Protein AF-A0A822FWZ0-F1 (afdb_monomer_lite)

Radius of gyration: 20.35 Å; chains: 1; bounding box: 64×33×49 Å

Sequence (132 aa):
MENPISHYASMTDKIVHFQICILIQIIEYDNQKEIPIPISHRNITIKELFGMIEINDTDYKYLASYETKFILSNDITLSTINETKFFLAKENQTCVVSIQQADDVLIAVDDESMQNQRYLINATMNDVYKQN

Secondary structure (DSSP, 8-state):
-PPPHHHHTT-TT-PPP----EEEEEEETTT--EEEEEES-S--BHHHHHHT---S-TTEEEEEETTT-BBPPTT-BGGG-S-SEEEEEEGGGEEEEEEE----------S--EEEEEEETT--HHHHHTT-

Structure (mmCIF, N/CA/C/O backbone):
data_AF-A0A822FWZ0-F1
#
_entry.id   AF-A0A822FWZ0-F1
#
loop_
_atom_site.group_PDB
_atom_site.id
_atom_site.type_symbol
_atom_site.label_atom_id
_atom_site.label_alt_id
_atom_site.label_comp_id
_atom_site.label_asym_id
_atom_site.label_entity_id
_atom_site.label_seq_id
_atom_site.pdbx_PDB_ins_code
_atom_site.Cartn_x
_atom_site.Cartn_y
_atom_site.Cartn_z
_atom_site.occupancy
_atom_site.B_iso_or_equiv
_atom_site.auth_seq_id
_atom_site.auth_comp_id
_atom_site.auth_asym_id
_atom_site.auth_atom_id
_atom_site.pdbx_PDB_model_num
ATOM 1 N N . MET A 1 1 ? 24.016 -5.346 -12.903 1.00 43.56 1 MET A N 1
ATOM 2 C CA . MET A 1 1 ? 24.882 -4.200 -13.252 1.00 43.56 1 MET A CA 1
ATOM 3 C C . MET A 1 1 ? 24.062 -3.271 -14.119 1.00 43.56 1 MET A C 1
ATOM 5 O O . MET A 1 1 ? 23.662 -3.679 -15.201 1.00 43.56 1 MET A O 1
ATOM 9 N N . GLU A 1 2 ? 23.752 -2.083 -13.617 1.00 60.72 2 GLU A N 1
ATOM 10 C CA . GLU A 1 2 ? 23.053 -1.042 -14.372 1.00 60.72 2 GLU A CA 1
ATOM 11 C C . GLU A 1 2 ? 24.104 -0.160 -15.052 1.00 60.72 2 GLU A C 1
ATOM 13 O O . GLU A 1 2 ? 25.028 0.317 -14.393 1.00 60.72 2 GLU A O 1
ATOM 18 N N . ASN A 1 3 ? 24.008 0.013 -16.371 1.00 71.00 3 ASN A N 1
ATOM 19 C CA . ASN A 1 3 ? 24.915 0.886 -17.115 1.00 71.00 3 ASN A CA 1
ATOM 20 C C . ASN A 1 3 ? 24.266 2.263 -17.299 1.00 71.00 3 ASN A C 1
ATOM 22 O O . ASN A 1 3 ? 23.075 2.328 -17.616 1.00 7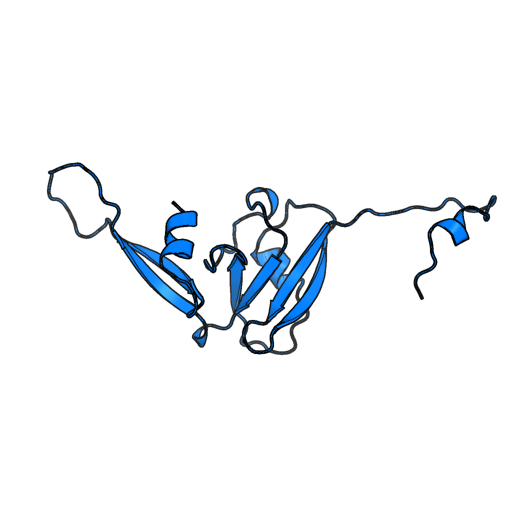1.00 3 ASN A O 1
ATOM 26 N N . PRO A 1 4 ? 25.025 3.362 -17.161 1.00 75.56 4 PRO A N 1
ATOM 27 C CA . PRO A 1 4 ? 24.502 4.702 -17.393 1.00 75.56 4 PRO A CA 1
ATOM 28 C C . PRO A 1 4 ? 24.059 4.873 -18.850 1.00 75.56 4 PRO A C 1
ATOM 30 O O . PRO A 1 4 ? 24.627 4.262 -19.754 1.00 75.56 4 PRO A O 1
ATOM 33 N N . ILE A 1 5 ? 23.083 5.754 -19.098 1.00 71.88 5 ILE A N 1
ATOM 34 C CA . ILE A 1 5 ? 22.521 5.986 -20.444 1.00 71.88 5 ILE A CA 1
ATOM 35 C C . ILE A 1 5 ? 23.604 6.352 -21.478 1.00 71.88 5 ILE A C 1
ATOM 37 O O . ILE A 1 5 ? 23.517 5.974 -22.644 1.00 71.88 5 ILE A O 1
ATOM 41 N N . SER A 1 6 ? 24.672 7.019 -21.027 1.00 78.25 6 SER A N 1
ATOM 42 C CA . SER A 1 6 ? 25.835 7.402 -21.834 1.00 78.25 6 SER A CA 1
ATOM 43 C C . SER A 1 6 ? 26.613 6.210 -22.395 1.00 78.25 6 SER A C 1
ATOM 45 O O . SER A 1 6 ? 27.234 6.340 -23.445 1.00 78.25 6 SER A O 1
ATOM 47 N N . HIS A 1 7 ? 26.548 5.044 -21.746 1.00 78.56 7 HIS A N 1
ATOM 48 C CA . HIS A 1 7 ? 27.165 3.811 -22.234 1.00 78.56 7 HIS A CA 1
ATOM 49 C C . HIS A 1 7 ? 26.550 3.346 -23.559 1.00 78.56 7 HIS A C 1
ATOM 51 O O . HIS A 1 7 ? 27.233 2.762 -24.395 1.00 78.56 7 HIS A O 1
ATOM 57 N N . TYR A 1 8 ? 25.262 3.618 -23.758 1.00 72.56 8 TYR A N 1
ATOM 58 C CA . TYR A 1 8 ? 24.529 3.193 -24.945 1.00 72.56 8 TYR A CA 1
ATOM 59 C C . TYR A 1 8 ? 24.585 4.221 -26.080 1.00 72.56 8 TYR A C 1
ATOM 61 O O . TYR A 1 8 ? 24.340 3.869 -27.229 1.00 72.56 8 TYR A O 1
ATOM 69 N N . ALA A 1 9 ? 24.965 5.468 -25.786 1.00 73.56 9 ALA A N 1
ATOM 70 C CA . ALA A 1 9 ? 25.091 6.533 -26.781 1.00 73.56 9 ALA A CA 1
ATOM 71 C C . ALA A 1 9 ? 26.221 6.288 -27.802 1.00 73.56 9 ALA A C 1
ATOM 73 O O . ALA A 1 9 ? 26.203 6.861 -28.887 1.00 73.56 9 ALA A O 1
ATOM 74 N N . SER A 1 10 ? 27.199 5.438 -27.470 1.00 73.56 10 SER A N 1
ATOM 75 C CA . SER A 1 10 ? 28.327 5.081 -28.339 1.00 73.56 10 SER A CA 1
ATOM 76 C C . SER A 1 10 ? 28.109 3.802 -29.157 1.00 73.56 10 SER A C 1
ATOM 78 O O . SER A 1 10 ? 28.967 3.449 -29.965 1.00 73.56 10 SER A O 1
ATOM 80 N N . MET A 1 11 ? 26.985 3.097 -28.975 1.00 78.88 11 MET A N 1
ATOM 81 C CA . MET A 1 11 ? 26.675 1.864 -29.705 1.00 78.88 11 MET A CA 1
ATOM 82 C C . MET A 1 11 ? 25.825 2.172 -30.943 1.00 78.88 11 MET A C 1
ATOM 84 O O . MET A 1 11 ? 24.601 2.135 -30.887 1.00 78.88 11 MET A O 1
ATOM 88 N N . THR A 1 12 ? 26.472 2.456 -32.076 1.00 71.56 12 THR A N 1
ATOM 89 C CA . THR A 1 12 ? 25.800 2.794 -33.349 1.00 71.56 12 THR A CA 1
ATOM 90 C C . THR A 1 12 ? 25.042 1.628 -33.987 1.00 71.56 12 THR A C 1
ATOM 92 O O . THR A 1 12 ? 24.149 1.854 -34.798 1.00 71.56 12 THR A O 1
ATOM 95 N N . ASP A 1 13 ? 25.357 0.392 -33.593 1.00 78.50 13 ASP A N 1
ATOM 96 C CA . ASP A 1 13 ? 24.854 -0.824 -34.248 1.00 78.50 13 ASP A CA 1
ATOM 97 C C . ASP A 1 13 ? 23.702 -1.489 -33.472 1.00 78.50 13 ASP A C 1
ATOM 99 O O . ASP A 1 13 ? 23.284 -2.604 -33.790 1.00 78.50 13 ASP A O 1
ATOM 103 N N . LYS A 1 14 ? 23.197 -0.839 -32.415 1.00 72.00 14 LYS A N 1
ATOM 104 C CA . LYS A 1 14 ? 22.134 -1.378 -31.557 1.00 72.00 14 LYS A CA 1
ATOM 105 C C . LYS A 1 14 ? 20.999 -0.379 -31.391 1.00 72.00 14 LYS A C 1
ATOM 107 O O . LYS A 1 14 ? 21.218 0.782 -31.068 1.00 72.00 14 LYS A O 1
ATOM 112 N N . ILE A 1 15 ? 19.768 -0.866 -31.535 1.00 75.06 15 ILE A N 1
ATOM 113 C CA . ILE A 1 15 ? 18.571 -0.108 -31.165 1.00 75.06 15 ILE A CA 1
ATOM 114 C C . ILE A 1 15 ? 18.334 -0.307 -29.671 1.00 75.06 15 ILE A C 1
ATOM 116 O O . ILE A 1 15 ? 18.090 -1.424 -29.207 1.00 75.06 15 ILE A O 1
ATOM 120 N N . VAL A 1 16 ? 18.417 0.784 -28.918 1.00 71.00 16 VAL A N 1
ATOM 121 C CA . VAL A 1 16 ? 18.237 0.786 -27.467 1.00 71.00 16 VAL A CA 1
ATOM 122 C C . VAL A 1 16 ? 16.785 1.131 -27.163 1.00 71.00 16 VAL A C 1
ATOM 124 O O . VAL A 1 16 ? 16.299 2.186 -27.562 1.00 71.00 16 VAL A O 1
ATOM 127 N N . HIS A 1 17 ? 16.093 0.238 -26.460 1.00 70.56 17 HIS A N 1
ATOM 128 C CA . HIS A 1 17 ? 14.728 0.467 -25.995 1.00 70.56 17 HIS A CA 1
ATOM 129 C C . HIS A 1 17 ? 14.770 0.784 -24.502 1.00 70.56 17 HIS A C 1
ATOM 131 O O . HIS A 1 17 ? 15.363 0.034 -23.727 1.00 70.56 17 HIS A O 1
ATOM 137 N N . PHE A 1 18 ? 14.144 1.889 -24.105 1.00 71.00 18 PHE A N 1
ATOM 138 C CA . PHE A 1 18 ? 13.987 2.265 -22.704 1.00 71.00 18 PHE A CA 1
ATOM 139 C C . PHE A 1 18 ? 12.517 2.165 -22.323 1.00 71.00 18 PHE A C 1
ATOM 141 O O . PHE A 1 18 ? 11.647 2.613 -23.070 1.00 71.00 18 PHE A O 1
ATOM 148 N N . GLN A 1 19 ? 12.252 1.611 -21.145 1.00 72.56 19 GLN A N 1
ATOM 149 C CA . GLN A 1 19 ? 10.932 1.632 -20.535 1.00 72.56 19 GLN A CA 1
ATOM 150 C C . GLN A 1 19 ? 10.972 2.589 -19.348 1.00 72.56 19 GLN A C 1
ATOM 152 O O . GLN A 1 19 ? 11.795 2.438 -18.447 1.00 72.56 19 GLN A O 1
ATOM 157 N N . ILE A 1 20 ? 10.100 3.594 -19.369 1.00 79.81 20 ILE A N 1
ATOM 158 C CA . ILE A 1 20 ? 9.905 4.489 -18.231 1.00 79.81 20 ILE A CA 1
ATOM 159 C C . ILE A 1 20 ? 8.913 3.804 -17.295 1.00 79.81 20 ILE A C 1
ATOM 161 O O . ILE A 1 20 ? 7.795 3.492 -17.701 1.00 79.81 20 ILE A O 1
ATOM 165 N N . CYS A 1 21 ? 9.328 3.581 -16.052 1.00 87.62 21 CYS A N 1
ATOM 166 C CA . CYS A 1 21 ? 8.483 3.010 -15.011 1.00 87.62 21 CYS A CA 1
ATOM 167 C C . CYS A 1 21 ? 8.135 4.076 -13.970 1.00 87.62 21 CYS A C 1
ATOM 169 O O . CYS A 1 21 ? 8.919 4.985 -13.693 1.00 87.62 21 CYS A O 1
ATOM 171 N N . ILE A 1 22 ? 6.963 3.931 -13.363 1.00 91.06 22 ILE A N 1
ATOM 172 C CA . ILE A 1 22 ? 6.568 4.656 -12.160 1.00 91.06 22 ILE A CA 1
ATOM 173 C C . ILE A 1 22 ? 7.064 3.834 -10.976 1.00 91.06 22 ILE A C 1
ATOM 175 O O . ILE A 1 22 ? 6.775 2.643 -10.886 1.00 91.06 22 ILE A O 1
ATOM 179 N N . LEU A 1 23 ? 7.815 4.455 -10.072 1.00 94.50 23 LEU A N 1
ATOM 180 C CA . LEU A 1 23 ? 8.295 3.782 -8.873 1.00 94.50 23 LEU A CA 1
ATOM 181 C C . LEU A 1 23 ? 7.294 3.976 -7.733 1.00 94.50 23 LEU A C 1
ATOM 183 O O . LEU A 1 23 ? 7.088 5.102 -7.278 1.00 94.50 23 LEU A O 1
ATOM 187 N N . ILE A 1 24 ? 6.688 2.881 -7.279 1.00 97.06 24 ILE A N 1
ATOM 188 C CA . ILE A 1 24 ? 5.900 2.839 -6.047 1.00 97.06 24 ILE A CA 1
ATOM 189 C C . ILE A 1 24 ? 6.805 2.390 -4.903 1.00 97.06 24 ILE A C 1
ATOM 191 O O . ILE A 1 24 ? 7.622 1.491 -5.070 1.00 97.06 24 ILE A O 1
ATOM 195 N N . GLN A 1 25 ? 6.668 3.012 -3.739 1.00 97.62 25 GLN A N 1
ATOM 196 C CA . GLN A 1 25 ? 7.416 2.669 -2.537 1.00 97.62 25 GLN A CA 1
ATOM 197 C C . GLN A 1 25 ? 6.459 2.093 -1.494 1.00 97.62 25 GLN A C 1
ATOM 199 O O . GLN A 1 25 ? 5.584 2.796 -0.990 1.00 97.62 25 GLN A O 1
ATOM 204 N N . ILE A 1 26 ? 6.628 0.816 -1.166 1.00 97.19 26 ILE A N 1
ATOM 205 C CA . ILE A 1 26 ? 5.901 0.160 -0.079 1.00 97.19 26 ILE A CA 1
ATOM 206 C C . ILE A 1 26 ? 6.776 0.181 1.172 1.00 97.19 26 ILE A C 1
ATOM 208 O O . ILE A 1 26 ? 7.951 -0.159 1.094 1.00 97.19 26 ILE A O 1
ATOM 212 N N . ILE A 1 27 ? 6.230 0.585 2.313 1.00 96.81 27 ILE A N 1
ATOM 213 C CA . ILE A 1 27 ? 6.966 0.719 3.574 1.00 96.81 27 ILE A CA 1
ATOM 214 C C . ILE A 1 27 ? 6.348 -0.228 4.601 1.00 96.81 27 ILE A C 1
ATOM 216 O O . ILE A 1 27 ? 5.198 -0.049 4.999 1.00 96.81 27 ILE A O 1
ATOM 220 N N . GLU A 1 28 ? 7.100 -1.235 5.034 1.00 95.50 28 GLU A N 1
ATOM 221 C CA . GLU A 1 28 ? 6.696 -2.140 6.115 1.00 95.50 28 GLU A CA 1
ATOM 222 C C . GLU A 1 28 ? 6.504 -1.349 7.418 1.00 95.50 28 GLU A C 1
ATOM 224 O O . GLU A 1 28 ? 7.389 -0.613 7.858 1.00 95.50 28 GLU A O 1
ATOM 229 N N . TYR A 1 29 ? 5.330 -1.457 8.042 1.00 95.31 29 TYR A N 1
ATOM 230 C CA . TYR A 1 29 ? 4.987 -0.600 9.179 1.00 95.31 29 TYR A CA 1
ATOM 231 C C . TYR A 1 29 ? 5.813 -0.888 10.447 1.00 95.31 29 TYR A C 1
ATOM 233 O O . TYR A 1 29 ? 6.115 0.032 11.208 1.00 95.31 29 TYR A O 1
ATOM 241 N N . ASP A 1 30 ? 6.196 -2.141 10.696 1.00 92.31 30 ASP A N 1
ATOM 242 C CA . ASP A 1 30 ? 6.932 -2.549 11.902 1.00 92.31 30 ASP A CA 1
ATOM 243 C C . ASP A 1 30 ? 8.420 -2.188 11.864 1.00 92.31 30 ASP A C 1
ATOM 245 O O . ASP A 1 30 ? 8.961 -1.687 12.849 1.00 92.31 30 ASP A O 1
ATOM 249 N N . ASN A 1 31 ? 9.083 -2.448 10.742 1.00 92.00 31 ASN A N 1
ATOM 250 C CA . ASN A 1 31 ? 10.534 -2.351 10.611 1.00 92.00 31 ASN A CA 1
ATOM 251 C C . ASN A 1 31 ? 10.983 -1.237 9.652 1.00 92.00 31 ASN A C 1
ATOM 253 O O . ASN A 1 31 ? 12.185 -1.016 9.507 1.00 92.00 31 ASN A O 1
ATOM 257 N N . GLN A 1 32 ? 10.035 -0.521 9.035 1.00 94.00 32 GLN A N 1
ATOM 258 C CA . GLN A 1 32 ? 10.279 0.588 8.106 1.00 94.00 32 GLN A CA 1
ATOM 259 C C . GLN A 1 32 ? 11.100 0.189 6.872 1.00 94.00 32 GLN A C 1
ATOM 261 O O . GLN A 1 32 ? 11.700 1.039 6.214 1.00 94.00 32 GLN A O 1
ATOM 266 N N . LYS A 1 33 ? 11.136 -1.104 6.536 1.00 94.31 33 LYS A N 1
ATOM 267 C CA . LYS A 1 33 ? 11.778 -1.590 5.320 1.00 94.31 33 LYS A CA 1
ATOM 268 C C . LYS A 1 33 ? 11.006 -1.098 4.107 1.00 94.31 33 LYS A C 1
ATOM 270 O O . LYS A 1 33 ? 9.793 -1.263 4.004 1.00 94.31 33 LYS A O 1
ATOM 275 N N . GLU A 1 34 ? 11.744 -0.524 3.170 1.00 95.12 34 GLU A N 1
ATOM 276 C CA . GLU A 1 34 ? 11.198 -0.007 1.926 1.00 95.12 34 GLU A CA 1
ATOM 277 C C . GLU A 1 34 ? 11.342 -1.047 0.810 1.00 95.12 34 GLU A C 1
ATOM 279 O O . GLU A 1 34 ? 12.419 -1.603 0.584 1.00 95.12 34 GLU A O 1
ATOM 284 N N . ILE A 1 35 ? 10.249 -1.298 0.099 1.00 94.62 35 ILE A N 1
ATOM 285 C CA . ILE A 1 35 ? 10.168 -2.212 -1.033 1.00 94.62 35 ILE A CA 1
ATOM 286 C C . ILE A 1 35 ? 9.785 -1.382 -2.267 1.00 94.62 35 ILE A C 1
ATOM 288 O O . ILE A 1 35 ? 8.643 -0.919 -2.371 1.00 94.62 35 ILE A O 1
ATOM 292 N N . PRO A 1 36 ? 10.727 -1.142 -3.195 1.00 95.00 36 PRO A N 1
ATOM 293 C CA . PRO A 1 36 ? 10.435 -0.457 -4.446 1.00 95.00 36 PRO A CA 1
ATOM 294 C C . PRO A 1 36 ? 9.720 -1.396 -5.423 1.00 95.00 36 PRO A C 1
ATOM 296 O O . PRO A 1 36 ? 10.218 -2.477 -5.729 1.00 95.00 36 PRO A O 1
ATOM 299 N N . ILE A 1 37 ? 8.585 -0.959 -5.965 1.00 94.62 37 ILE A N 1
ATOM 300 C CA . ILE A 1 37 ? 7.805 -1.690 -6.968 1.00 94.62 37 ILE A CA 1
ATOM 301 C C . ILE A 1 37 ? 7.716 -0.840 -8.238 1.00 94.62 37 ILE A C 1
ATOM 303 O O . ILE A 1 37 ? 6.993 0.163 -8.263 1.00 94.62 37 ILE A O 1
ATOM 307 N N . PRO A 1 38 ? 8.454 -1.196 -9.304 1.00 93.44 38 PRO A N 1
ATOM 308 C CA . PRO A 1 38 ? 8.317 -0.531 -10.589 1.00 93.44 38 PRO A CA 1
ATOM 309 C C . PRO A 1 38 ? 7.025 -0.983 -11.279 1.00 93.44 38 PRO A C 1
ATOM 311 O O . PRO A 1 38 ? 6.819 -2.170 -11.522 1.00 93.44 38 PRO A O 1
ATOM 314 N N . ILE A 1 39 ? 6.172 -0.030 -11.650 1.00 93.75 39 ILE A N 1
ATOM 315 C CA . ILE A 1 39 ? 4.944 -0.279 -12.414 1.00 93.75 39 ILE A CA 1
ATOM 316 C C . ILE A 1 39 ? 4.983 0.475 -13.743 1.00 93.75 39 ILE A C 1
ATOM 318 O O . ILE A 1 39 ? 5.589 1.538 -13.862 1.00 93.75 39 ILE A O 1
ATOM 322 N N . SER A 1 40 ? 4.312 -0.059 -14.760 1.00 90.25 40 SER A N 1
ATOM 323 C CA . SER A 1 40 ? 4.297 0.557 -16.098 1.00 90.25 40 SER A CA 1
ATOM 324 C C . SER A 1 40 ? 3.204 1.619 -16.269 1.00 90.25 40 SER A C 1
ATOM 326 O O . SER A 1 40 ? 3.294 2.458 -17.159 1.00 90.25 40 SER A O 1
ATOM 328 N N . HIS A 1 41 ? 2.159 1.590 -15.437 1.00 91.25 41 HIS A N 1
ATOM 329 C CA . HIS A 1 41 ? 1.023 2.514 -15.495 1.00 91.25 41 HIS A CA 1
ATOM 330 C C . HIS A 1 41 ? 0.260 2.546 -14.165 1.00 91.25 41 HIS A C 1
ATOM 332 O O . HIS A 1 41 ? 0.342 1.608 -13.379 1.00 91.25 41 HIS A O 1
ATOM 338 N N . ARG A 1 42 ? -0.552 3.589 -13.936 1.00 92.50 42 ARG A N 1
ATOM 339 C CA . ARG A 1 42 ? -1.370 3.734 -12.712 1.00 92.50 42 ARG A CA 1
ATOM 340 C C . ARG A 1 42 ? -2.733 3.036 -12.775 1.00 92.50 42 ARG A C 1
ATOM 342 O O . ARG A 1 42 ? -3.453 3.048 -11.789 1.00 92.50 42 ARG A O 1
ATOM 349 N N . ASN A 1 43 ? -3.099 2.425 -13.903 1.00 95.19 43 ASN A N 1
ATOM 350 C CA . ASN A 1 43 ? -4.330 1.632 -14.019 1.00 95.19 43 ASN A CA 1
ATOM 351 C C . ASN A 1 43 ? -4.152 0.221 -13.425 1.00 95.19 43 ASN A C 1
ATOM 353 O O . ASN A 1 43 ? -4.244 -0.768 -14.143 1.00 95.19 43 ASN A O 1
ATOM 357 N N . ILE A 1 44 ? -3.778 0.159 -12.149 1.00 95.38 44 ILE A N 1
ATOM 358 C CA . ILE A 1 44 ? -3.709 -1.067 -11.350 1.00 95.38 44 ILE A CA 1
ATOM 359 C C . ILE A 1 44 ? -4.432 -0.818 -10.032 1.00 95.38 44 ILE A C 1
ATOM 361 O O . ILE A 1 44 ? -4.391 0.292 -9.492 1.00 95.38 44 ILE A O 1
ATOM 365 N N . THR A 1 45 ? -5.097 -1.84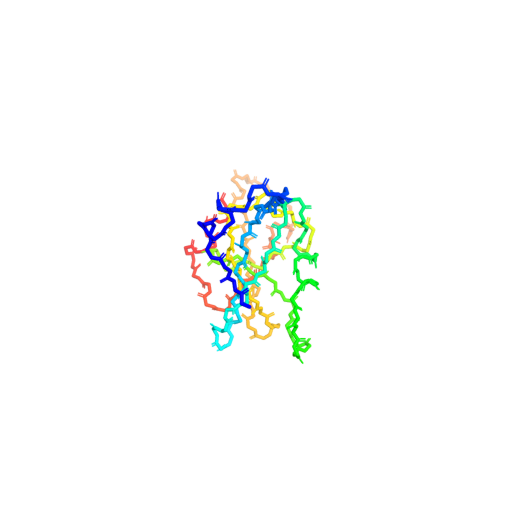2 -9.529 1.00 97.31 45 THR A N 1
ATOM 366 C CA . THR A 1 45 ? -5.806 -1.810 -8.252 1.00 97.31 45 THR A CA 1
ATOM 367 C C . THR A 1 45 ? -4.850 -1.967 -7.072 1.00 97.31 45 THR A C 1
ATOM 369 O O . THR A 1 45 ? -3.736 -2.480 -7.211 1.00 97.31 45 THR A O 1
ATOM 372 N N . ILE A 1 46 ? -5.290 -1.569 -5.877 1.00 97.06 46 ILE A N 1
ATOM 373 C CA . ILE A 1 46 ? -4.552 -1.820 -4.631 1.00 97.06 46 ILE A CA 1
ATOM 374 C C . ILE A 1 46 ? -4.349 -3.317 -4.399 1.00 97.06 46 ILE A C 1
ATOM 376 O O . ILE A 1 46 ? -3.270 -3.721 -3.974 1.00 97.06 46 ILE A O 1
ATOM 380 N N . LYS A 1 47 ? -5.332 -4.155 -4.748 1.00 95.88 47 LYS A N 1
ATOM 381 C CA . LYS A 1 47 ? -5.199 -5.615 -4.675 1.00 95.88 47 LYS A CA 1
ATOM 382 C C . LYS A 1 47 ? -4.084 -6.150 -5.574 1.00 95.88 47 LYS A C 1
ATOM 384 O O . LYS A 1 47 ? -3.314 -7.008 -5.151 1.00 95.88 47 LYS A O 1
ATOM 389 N N . GLU A 1 48 ? -4.001 -5.661 -6.808 1.00 96.06 48 GLU A N 1
ATOM 390 C CA . GLU A 1 48 ? -2.942 -6.053 -7.743 1.00 96.06 48 GLU A CA 1
ATOM 391 C C . GLU A 1 48 ? -1.577 -5.564 -7.267 1.00 96.06 48 GLU A C 1
ATOM 393 O O . GLU A 1 48 ? -0.630 -6.345 -7.266 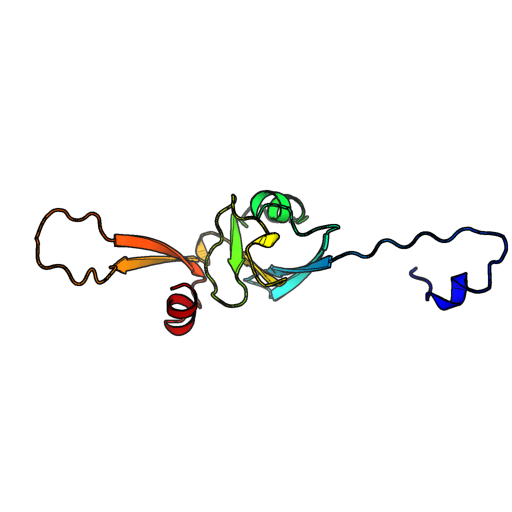1.00 96.06 48 GLU A O 1
ATOM 398 N N . LEU A 1 49 ? -1.486 -4.315 -6.794 1.00 95.62 49 LEU A N 1
ATOM 399 C CA . LEU A 1 49 ? -0.260 -3.781 -6.202 1.00 95.62 49 LEU A CA 1
ATOM 400 C C . LEU A 1 49 ? 0.189 -4.622 -4.999 1.00 95.62 49 LEU A C 1
ATOM 402 O O . LEU A 1 49 ? 1.369 -4.944 -4.898 1.00 95.62 49 LEU A O 1
ATOM 406 N N . PHE A 1 50 ? -0.741 -5.020 -4.126 1.00 94.56 50 PHE A N 1
ATOM 407 C CA . PHE A 1 50 ? -0.461 -5.904 -2.994 1.00 94.56 50 PHE A CA 1
ATOM 408 C C . PHE A 1 50 ? 0.117 -7.247 -3.458 1.00 94.56 50 PHE A C 1
ATOM 410 O O . PHE A 1 50 ? 1.092 -7.735 -2.896 1.00 94.56 50 PHE A O 1
ATOM 417 N N . GLY A 1 51 ? -0.450 -7.826 -4.519 1.00 93.25 51 GLY A N 1
ATOM 418 C CA . GLY A 1 51 ? 0.022 -9.083 -5.101 1.00 93.25 51 GLY A CA 1
ATOM 419 C C . GLY A 1 51 ? 1.414 -9.013 -5.741 1.00 93.25 51 GLY A C 1
ATOM 420 O O . GLY A 1 51 ? 2.031 -10.055 -5.934 1.00 93.25 51 GLY A O 1
ATOM 421 N N . MET A 1 52 ? 1.920 -7.815 -6.058 1.00 93.12 52 MET A N 1
ATOM 422 C CA . MET A 1 52 ? 3.284 -7.614 -6.570 1.00 93.12 52 MET A CA 1
ATOM 423 C C . MET A 1 52 ? 4.345 -7.588 -5.462 1.00 93.12 52 MET A C 1
ATOM 425 O O . MET A 1 52 ? 5.538 -7.597 -5.762 1.00 93.12 52 MET A O 1
ATOM 429 N N . ILE A 1 53 ? 3.940 -7.518 -4.192 1.00 91.44 53 ILE A N 1
ATOM 430 C CA . ILE A 1 53 ? 4.872 -7.477 -3.070 1.00 91.44 53 ILE A CA 1
ATOM 431 C C . ILE A 1 53 ? 5.343 -8.907 -2.784 1.00 91.44 53 ILE A C 1
ATOM 433 O O . ILE A 1 53 ? 4.569 -9.752 -2.337 1.00 91.44 53 ILE A O 1
ATOM 437 N N . GLU A 1 54 ? 6.626 -9.187 -3.001 1.00 80.94 54 GLU A N 1
ATOM 438 C CA . GLU A 1 54 ? 7.241 -10.445 -2.566 1.00 80.94 54 GLU A CA 1
ATOM 439 C C . GLU A 1 54 ? 7.480 -10.403 -1.049 1.00 80.94 54 GLU A C 1
ATOM 441 O O . GLU A 1 54 ? 8.530 -9.969 -0.567 1.00 80.94 54 GLU A O 1
ATOM 446 N N . ILE A 1 55 ? 6.468 -10.809 -0.280 1.00 75.00 55 ILE A N 1
ATOM 447 C CA . ILE A 1 55 ? 6.520 -10.846 1.185 1.00 75.00 55 ILE A CA 1
ATOM 448 C C . ILE A 1 55 ? 6.770 -12.272 1.669 1.00 75.00 55 ILE A C 1
ATOM 450 O O . ILE A 1 55 ? 6.037 -13.198 1.336 1.00 75.00 55 ILE A O 1
ATOM 454 N N . ASN A 1 56 ? 7.791 -12.432 2.512 1.00 68.69 56 ASN A N 1
ATOM 455 C CA . ASN A 1 56 ? 8.080 -13.700 3.191 1.00 68.69 56 ASN A CA 1
ATOM 456 C C . ASN A 1 56 ? 7.142 -13.959 4.385 1.00 68.69 56 ASN A C 1
ATOM 458 O O . ASN A 1 56 ? 7.109 -15.071 4.906 1.00 68.69 56 ASN A O 1
ATOM 462 N N . ASP A 1 57 ? 6.421 -12.930 4.837 1.00 72.31 57 ASP A N 1
ATOM 463 C CA . ASP A 1 57 ? 5.539 -12.958 6.002 1.00 72.31 57 ASP A CA 1
ATOM 464 C C . ASP A 1 57 ? 4.077 -12.820 5.548 1.00 72.31 57 ASP A C 1
ATOM 466 O O . ASP A 1 57 ? 3.695 -11.820 4.936 1.00 72.31 57 ASP A O 1
ATOM 470 N N . THR A 1 58 ? 3.263 -13.837 5.838 1.00 73.88 58 THR A N 1
ATOM 471 C CA . THR A 1 58 ? 1.846 -13.911 5.451 1.00 73.88 58 THR A CA 1
ATOM 472 C C . THR A 1 58 ? 0.923 -13.047 6.313 1.00 73.88 58 THR A C 1
ATOM 474 O O . THR A 1 58 ? -0.275 -12.989 6.042 1.00 73.88 58 THR A O 1
ATOM 477 N N . ASP A 1 59 ? 1.440 -12.388 7.352 1.00 89.50 59 ASP A N 1
ATOM 478 C CA . ASP A 1 59 ? 0.614 -11.635 8.301 1.00 89.50 59 ASP A CA 1
ATOM 479 C C . ASP A 1 59 ? 0.206 -10.245 7.796 1.00 89.50 59 ASP A C 1
ATOM 481 O O . ASP A 1 59 ? -0.695 -9.611 8.360 1.00 89.50 59 ASP A O 1
ATOM 485 N N . TYR A 1 60 ? 0.860 -9.745 6.747 1.00 93.75 60 TYR A N 1
ATOM 486 C CA . TYR A 1 60 ? 0.484 -8.488 6.114 1.00 93.75 60 TYR A CA 1
ATOM 487 C C . TYR A 1 60 ? -0.840 -8.636 5.367 1.00 93.75 60 TYR A C 1
ATOM 489 O O . TYR A 1 60 ? -1.040 -9.578 4.602 1.00 93.75 60 TYR A O 1
ATOM 497 N N . LYS A 1 61 ? -1.752 -7.683 5.576 1.00 94.12 61 LYS A N 1
ATOM 498 C CA . LYS A 1 61 ? -3.117 -7.741 5.028 1.00 94.12 61 LYS A CA 1
ATOM 499 C C . LYS A 1 61 ? -3.553 -6.485 4.294 1.00 94.12 61 LYS A C 1
ATOM 501 O O . LYS A 1 61 ? -4.496 -6.544 3.510 1.00 94.12 61 LYS A O 1
ATOM 506 N N . TYR A 1 62 ? -2.922 -5.352 4.588 1.00 96.38 62 TYR A N 1
ATOM 507 C CA . TYR A 1 62 ? -3.435 -4.046 4.202 1.00 96.38 62 TYR A CA 1
ATOM 508 C C . TYR A 1 62 ? -2.354 -3.175 3.583 1.00 96.38 62 TYR A C 1
ATOM 510 O O . TYR A 1 62 ? -1.221 -3.151 4.066 1.00 96.38 62 TYR A O 1
ATOM 518 N N . LEU A 1 63 ? -2.749 -2.404 2.570 1.00 97.19 63 LEU A N 1
ATOM 519 C CA . LEU A 1 63 ? -2.028 -1.211 2.150 1.00 97.19 63 LEU A CA 1
ATOM 520 C C . LEU A 1 63 ? -2.747 0.024 2.683 1.00 97.19 63 LEU A C 1
ATOM 522 O O . LEU A 1 63 ? -3.967 0.146 2.563 1.00 97.19 63 LEU A O 1
ATOM 526 N N . ALA A 1 64 ? -1.983 0.938 3.266 1.00 97.50 64 ALA A N 1
ATOM 527 C CA . ALA A 1 64 ? -2.477 2.214 3.751 1.00 97.50 64 ALA A CA 1
ATOM 528 C C . ALA A 1 64 ? -1.855 3.368 2.969 1.00 97.50 64 ALA A C 1
ATOM 530 O O . ALA A 1 64 ? -0.686 3.296 2.580 1.00 97.50 64 ALA A O 1
ATOM 531 N N . SER A 1 65 ? -2.610 4.453 2.808 1.00 96.94 65 SER A N 1
ATOM 532 C CA . SER A 1 65 ? -2.072 5.722 2.319 1.00 96.94 65 SER A CA 1
ATOM 533 C C . SER A 1 65 ? -0.906 6.178 3.194 1.00 96.94 65 SER A C 1
ATOM 535 O O . SER A 1 65 ? -0.968 6.103 4.429 1.00 96.94 65 SER A O 1
ATOM 537 N N . TYR A 1 66 ? 0.163 6.671 2.573 1.00 95.81 66 TYR A N 1
ATOM 538 C CA . TYR A 1 66 ? 1.271 7.234 3.328 1.00 95.81 66 TYR A CA 1
ATOM 539 C C . TYR A 1 66 ? 0.880 8.561 3.979 1.00 95.81 66 TYR A C 1
ATOM 541 O O . TYR A 1 66 ? 1.281 8.831 5.117 1.00 95.81 66 TYR A O 1
ATOM 549 N N . GLU A 1 67 ? 0.087 9.374 3.281 1.00 93.12 67 GLU A N 1
ATOM 550 C CA . GLU A 1 67 ? -0.306 10.705 3.741 1.00 93.12 67 GLU A CA 1
ATOM 551 C C . GLU A 1 67 ? -1.411 10.685 4.794 1.00 93.12 67 GLU A C 1
ATOM 553 O O . GLU A 1 67 ? -1.305 11.415 5.777 1.00 93.12 67 GLU A O 1
ATOM 558 N N . THR A 1 68 ? -2.451 9.867 4.605 1.00 94.62 68 THR A N 1
ATOM 559 C CA . THR A 1 68 ? -3.638 9.871 5.484 1.00 94.62 68 THR A CA 1
ATOM 560 C C . THR A 1 68 ? -3.711 8.675 6.420 1.00 94.62 68 THR A C 1
ATOM 562 O O . THR A 1 68 ? -4.61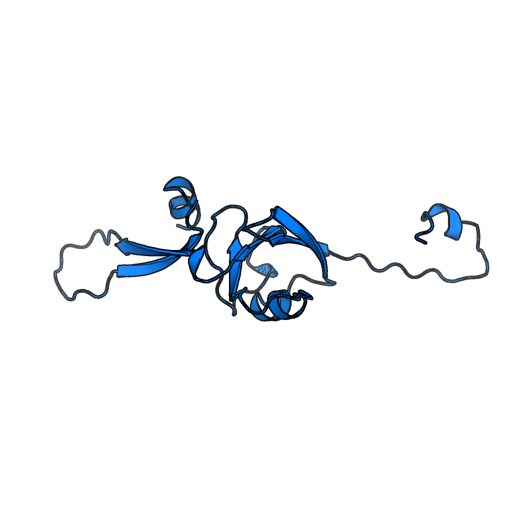8 8.589 7.244 1.00 94.62 68 THR A O 1
ATOM 565 N N . LYS A 1 69 ? -2.784 7.716 6.298 1.00 95.94 69 LYS A N 1
ATOM 566 C CA . LYS A 1 69 ? -2.757 6.476 7.097 1.00 95.94 69 LYS A CA 1
ATOM 567 C C . LYS A 1 69 ? -4.029 5.625 6.979 1.00 95.94 69 LYS A C 1
ATOM 569 O O . LYS A 1 69 ? -4.188 4.657 7.723 1.00 95.94 69 LYS A O 1
ATOM 574 N N . PHE A 1 70 ? -4.925 5.975 6.061 1.00 95.50 70 PHE A N 1
ATOM 575 C CA . PHE A 1 70 ? -6.174 5.283 5.801 1.00 95.50 70 PHE A CA 1
ATOM 576 C C . PHE A 1 70 ? -5.898 3.968 5.076 1.00 95.50 70 PHE A C 1
ATOM 578 O O . PHE A 1 70 ? -5.109 3.940 4.128 1.00 95.50 70 PHE A O 1
ATOM 585 N N . ILE A 1 71 ? -6.541 2.885 5.511 1.00 97.31 71 ILE A N 1
ATOM 586 C CA . ILE A 1 71 ? -6.462 1.590 4.838 1.00 97.31 71 ILE A CA 1
ATOM 587 C C . ILE A 1 71 ? -7.259 1.658 3.541 1.00 97.31 71 ILE A C 1
ATOM 589 O O . ILE A 1 71 ? -8.472 1.855 3.545 1.00 97.31 71 ILE A O 1
ATOM 593 N N . LEU A 1 72 ? -6.563 1.468 2.427 1.00 96.62 72 LEU A N 1
ATOM 594 C CA . LEU A 1 72 ? -7.137 1.593 1.100 1.00 96.62 72 LEU A CA 1
ATOM 595 C C . LEU A 1 72 ? -7.982 0.364 0.761 1.00 96.62 72 LEU A C 1
ATOM 597 O O . LEU A 1 72 ? -7.606 -0.773 1.053 1.00 96.62 72 LEU A O 1
ATOM 601 N N . SER A 1 73 ? -9.118 0.591 0.100 1.00 95.56 73 SER A N 1
ATOM 602 C CA . SER A 1 73 ? -9.915 -0.503 -0.451 1.00 95.56 73 SER A CA 1
ATOM 603 C C . SER A 1 73 ? -9.168 -1.189 -1.594 1.00 95.56 73 SER A C 1
ATOM 605 O O . SER A 1 73 ? -8.543 -0.537 -2.433 1.00 95.56 73 SER A O 1
ATOM 607 N N . ASN A 1 74 ? -9.295 -2.512 -1.651 1.00 95.75 74 ASN A N 1
ATOM 608 C CA . ASN A 1 74 ? -8.689 -3.370 -2.664 1.00 95.75 74 ASN A CA 1
ATOM 609 C C . ASN A 1 74 ? -9.061 -2.983 -4.101 1.00 95.75 74 ASN A C 1
ATOM 611 O O . ASN A 1 74 ? -8.251 -3.195 -5.002 1.00 95.75 74 ASN A O 1
ATOM 615 N N . ASP A 1 75 ? -10.249 -2.410 -4.297 1.00 96.75 75 ASP A N 1
ATOM 616 C CA . ASP A 1 75 ? -10.795 -2.081 -5.618 1.00 96.75 75 ASP A CA 1
ATOM 617 C C . ASP A 1 75 ? -10.407 -0.670 -6.097 1.00 96.75 75 ASP A C 1
ATOM 619 O O . ASP A 1 75 ? -10.646 -0.311 -7.251 1.00 96.75 75 ASP A O 1
ATOM 623 N N . ILE A 1 76 ? -9.785 0.147 -5.235 1.00 95.44 76 ILE A N 1
ATOM 624 C CA . ILE A 1 76 ? -9.285 1.468 -5.630 1.00 95.44 76 ILE A CA 1
ATOM 625 C C . ILE A 1 76 ? -8.143 1.292 -6.631 1.00 95.44 76 ILE A C 1
ATOM 627 O O . ILE A 1 76 ? -7.281 0.430 -6.472 1.00 95.44 76 ILE A O 1
ATOM 631 N N . THR A 1 77 ? -8.125 2.135 -7.661 1.00 96.44 77 THR A N 1
ATOM 632 C CA . THR A 1 77 ? -7.073 2.149 -8.683 1.00 96.44 77 THR A CA 1
ATOM 633 C C . THR A 1 77 ? -6.040 3.228 -8.362 1.00 96.44 77 THR A C 1
ATOM 635 O O . THR A 1 77 ? -6.401 4.332 -7.964 1.00 96.44 77 THR A O 1
ATOM 638 N N . LEU A 1 78 ? -4.747 2.976 -8.589 1.00 95.19 78 LEU A N 1
ATOM 639 C CA . LEU A 1 78 ? -3.695 3.976 -8.339 1.00 95.19 78 LEU A CA 1
ATOM 640 C C . LEU A 1 78 ? -3.875 5.273 -9.141 1.00 95.19 78 LEU A C 1
ATOM 642 O O . LEU A 1 78 ? -3.335 6.309 -8.761 1.00 95.19 78 LEU A O 1
ATOM 646 N N . SER A 1 79 ? -4.625 5.250 -10.243 1.00 94.62 79 SER A N 1
ATOM 647 C CA . SER A 1 79 ? -4.961 6.443 -11.021 1.00 94.62 79 SER A CA 1
ATOM 648 C C . SER A 1 79 ? -5.831 7.439 -10.254 1.00 94.62 79 SER A C 1
ATOM 650 O O . SER A 1 79 ? -5.800 8.620 -10.588 1.00 94.62 79 SER A O 1
ATOM 652 N N . THR A 1 80 ? -6.592 6.992 -9.248 1.00 94.31 80 THR A N 1
ATOM 653 C CA . THR A 1 80 ? -7.472 7.849 -8.435 1.00 94.31 80 THR A CA 1
ATOM 654 C C . THR A 1 80 ? -6.801 8.360 -7.161 1.00 94.31 80 THR A C 1
ATOM 656 O O . THR A 1 80 ? -7.399 9.148 -6.438 1.00 94.31 80 THR A O 1
ATOM 659 N N . ILE A 1 81 ? -5.574 7.923 -6.870 1.00 92.31 81 ILE A N 1
ATOM 660 C CA . ILE A 1 81 ? -4.809 8.331 -5.688 1.00 92.31 81 ILE A CA 1
ATOM 661 C C . ILE A 1 81 ? -3.679 9.254 -6.149 1.00 92.31 81 ILE A C 1
ATOM 663 O O . ILE A 1 81 ? -3.034 8.983 -7.159 1.00 92.31 81 ILE A O 1
ATOM 667 N N . ASN A 1 82 ? -3.383 10.336 -5.433 1.00 91.19 8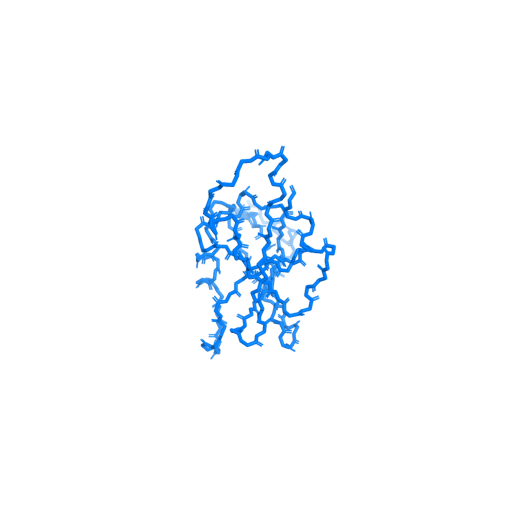2 ASN A N 1
ATOM 668 C CA . ASN A 1 82 ? -2.273 11.235 -5.774 1.00 91.19 82 ASN A CA 1
ATOM 669 C C . ASN A 1 82 ? -1.009 10.978 -4.933 1.00 91.19 82 ASN A C 1
ATOM 671 O O . ASN A 1 82 ? -0.374 11.914 -4.466 1.00 91.19 82 ASN A O 1
ATOM 675 N N . GLU A 1 83 ? -0.635 9.711 -4.739 1.00 93.50 83 GLU A N 1
ATOM 676 C CA . GLU A 1 83 ? 0.604 9.341 -4.050 1.00 93.50 83 GLU A CA 1
ATOM 677 C C . GLU A 1 83 ? 1.275 8.117 -4.696 1.00 93.50 83 GLU A C 1
ATOM 679 O O . GLU A 1 83 ? 0.675 7.390 -5.499 1.00 93.50 83 GLU A O 1
ATOM 684 N N . THR A 1 84 ? 2.549 7.910 -4.365 1.00 95.75 84 THR A N 1
ATOM 685 C CA . THR A 1 84 ? 3.350 6.749 -4.793 1.00 95.75 84 THR A CA 1
ATOM 686 C C . THR A 1 84 ? 3.993 6.019 -3.618 1.00 95.75 84 THR A C 1
ATOM 688 O O . THR A 1 84 ? 4.839 5.152 -3.825 1.00 95.75 84 THR A O 1
ATOM 691 N N . LYS A 1 85 ? 3.609 6.362 -2.387 1.00 97.69 85 LYS A N 1
ATOM 692 C CA . LYS A 1 85 ? 4.111 5.742 -1.163 1.00 97.69 85 LYS A CA 1
ATOM 693 C C . LYS A 1 85 ? 2.949 5.140 -0.395 1.00 97.69 85 LYS A C 1
ATOM 695 O O . LYS A 1 85 ? 1.920 5.790 -0.260 1.00 97.69 85 LYS A O 1
ATOM 700 N N . PHE A 1 86 ? 3.128 3.937 0.130 1.00 97.75 86 PHE A N 1
ATOM 701 C CA . PHE A 1 86 ? 2.097 3.241 0.896 1.00 97.75 86 PHE A CA 1
ATOM 702 C C . PHE A 1 86 ? 2.722 2.497 2.069 1.00 97.75 86 PHE A C 1
ATOM 704 O O . PHE A 1 86 ? 3.849 2.016 1.965 1.00 97.75 86 PHE A O 1
ATOM 711 N N . PHE A 1 87 ? 1.987 2.365 3.170 1.00 97.75 87 PHE A N 1
ATOM 712 C CA . PHE A 1 87 ? 2.381 1.460 4.247 1.00 97.75 87 PHE A CA 1
ATOM 713 C C . PHE A 1 87 ? 1.810 0.072 4.019 1.00 97.75 87 PHE A C 1
ATOM 715 O O . PHE A 1 87 ? 0.649 -0.060 3.646 1.00 97.75 87 PHE A O 1
ATOM 722 N N . LEU A 1 88 ? 2.601 -0.947 4.323 1.00 96.88 88 LEU A N 1
ATOM 723 C CA . LEU A 1 88 ? 2.171 -2.332 4.399 1.00 96.88 88 LEU A CA 1
ATOM 724 C C . LEU A 1 88 ? 1.961 -2.703 5.868 1.00 96.88 88 LEU A C 1
ATOM 726 O O . LEU A 1 88 ? 2.887 -2.599 6.675 1.00 96.88 88 LEU A O 1
ATOM 730 N N . ALA A 1 89 ? 0.740 -3.109 6.213 1.00 96.56 89 ALA A N 1
ATOM 731 C CA . ALA A 1 89 ? 0.329 -3.293 7.599 1.00 96.56 89 ALA A CA 1
ATOM 732 C C . ALA A 1 89 ? -0.362 -4.635 7.861 1.00 96.56 89 ALA A C 1
ATOM 734 O O . ALA A 1 89 ? -1.077 -5.195 7.021 1.00 96.56 89 ALA A O 1
ATOM 735 N N . LYS A 1 90 ? -0.141 -5.133 9.076 1.00 96.00 90 LYS A N 1
ATOM 736 C CA . LYS A 1 90 ? -0.804 -6.293 9.678 1.00 96.00 90 LYS A CA 1
ATOM 737 C C . LYS A 1 90 ? -2.108 -5.862 10.346 1.00 96.00 90 LYS A C 1
ATOM 739 O O . LYS A 1 90 ? -2.297 -4.694 10.676 1.00 96.00 90 LYS A O 1
ATOM 744 N N . GLU A 1 91 ? -3.001 -6.812 10.613 1.00 95.12 91 GLU A N 1
ATOM 745 C CA . GLU A 1 91 ? -4.280 -6.536 11.291 1.00 95.12 91 GLU A CA 1
ATOM 746 C C . GLU A 1 91 ? -4.107 -5.773 12.612 1.00 95.12 91 GLU A C 1
ATOM 748 O O . GLU A 1 91 ? -4.757 -4.755 12.838 1.00 95.12 91 GLU A O 1
ATOM 753 N N . ASN A 1 92 ? -3.185 -6.237 13.458 1.00 95.31 92 ASN A N 1
ATOM 754 C CA . ASN A 1 92 ? -2.912 -5.680 14.785 1.00 95.31 92 ASN A CA 1
ATOM 755 C C . ASN A 1 92 ? -2.208 -4.311 14.762 1.00 95.31 92 ASN A C 1
ATOM 757 O O . ASN A 1 92 ? -1.932 -3.759 15.822 1.00 95.31 92 ASN A O 1
ATOM 761 N N . GLN A 1 93 ? -1.903 -3.775 13.579 1.00 96.75 93 GLN A N 1
ATOM 762 C CA . GLN A 1 93 ? -1.321 -2.445 13.377 1.00 96.75 93 GLN A CA 1
ATOM 763 C C . GLN A 1 93 ? -2.367 -1.427 12.907 1.00 96.75 93 GLN A C 1
ATOM 765 O O . GLN A 1 93 ? -2.030 -0.286 12.585 1.00 96.75 93 GLN A O 1
ATOM 770 N N . THR A 1 94 ? -3.638 -1.831 12.877 1.00 96.44 94 THR A N 1
ATOM 771 C CA . THR A 1 94 ? -4.752 -1.009 12.412 1.00 96.44 94 THR A CA 1
ATOM 772 C C . THR A 1 94 ? -5.799 -0.805 13.502 1.00 96.44 94 THR A C 1
ATOM 774 O O . THR A 1 94 ? -5.924 -1.608 14.426 1.00 96.44 94 THR A O 1
ATOM 777 N N . CYS A 1 95 ? -6.567 0.272 13.387 1.00 94.06 95 CYS A N 1
ATOM 778 C CA . CYS A 1 95 ? -7.717 0.576 14.225 1.00 94.06 95 CYS A CA 1
ATOM 779 C C . CYS A 1 95 ? -8.922 0.954 13.355 1.00 94.06 95 CYS A C 1
ATOM 781 O O . CYS A 1 95 ? -8.769 1.429 12.229 1.00 94.06 95 CYS A O 1
ATOM 783 N N . VAL A 1 96 ? -10.129 0.721 13.871 1.00 92.69 96 VAL A N 1
ATOM 784 C CA . VAL A 1 96 ? -11.378 1.149 13.230 1.00 92.69 96 VAL A CA 1
ATOM 785 C C . VAL A 1 96 ? -11.861 2.419 13.917 1.00 92.69 96 VAL A C 1
ATOM 787 O O . VAL A 1 96 ? -11.922 2.479 15.143 1.00 92.69 96 VAL A O 1
ATOM 790 N N . VAL A 1 97 ? -12.197 3.419 13.115 1.00 87.94 97 VAL A N 1
ATOM 791 C CA . VAL A 1 97 ? -12.726 4.713 13.530 1.00 87.94 97 VAL A CA 1
ATOM 792 C C . VAL A 1 97 ? -14.126 4.846 12.943 1.00 87.94 97 VAL A C 1
ATOM 794 O O . VAL A 1 97 ? -14.305 4.741 11.730 1.00 87.94 97 VAL A O 1
ATOM 797 N N . SER A 1 98 ? -15.119 5.063 13.801 1.00 86.31 98 SER A N 1
ATOM 798 C CA . SER A 1 98 ? -16.491 5.362 13.387 1.00 86.31 98 SER A CA 1
ATOM 799 C C . SER A 1 98 ? -16.637 6.870 13.231 1.00 86.31 98 SER A C 1
ATOM 801 O O . SER A 1 98 ? -16.432 7.614 14.190 1.00 86.31 98 SER A O 1
ATOM 803 N N . ILE A 1 99 ? -16.965 7.325 12.024 1.00 76.75 99 ILE A N 1
ATOM 804 C CA . ILE A 1 99 ? -17.167 8.743 11.727 1.00 76.75 99 ILE A CA 1
ATOM 805 C C . ILE A 1 99 ? -18.662 8.975 11.554 1.00 76.75 99 ILE A C 1
ATOM 807 O O . ILE A 1 99 ? -19.303 8.359 10.703 1.00 76.75 99 ILE A O 1
ATOM 811 N N . GLN A 1 100 ? -19.206 9.867 12.377 1.00 74.94 100 GLN A N 1
ATOM 812 C CA . GLN A 1 100 ? -20.563 10.361 12.215 1.00 74.94 100 GLN A CA 1
ATOM 813 C C . GLN A 1 100 ? -20.530 11.505 11.206 1.00 74.94 100 GLN A C 1
ATOM 815 O O . GLN A 1 100 ? -19.873 12.521 11.447 1.00 74.94 100 GLN A O 1
ATOM 820 N N . GLN A 1 101 ? -21.210 11.343 10.072 1.00 62.38 101 GLN A N 1
ATOM 821 C CA . GLN A 1 101 ? -21.450 12.479 9.192 1.00 62.38 101 GLN A CA 1
ATOM 822 C C . GLN A 1 101 ? -22.430 13.418 9.897 1.00 62.38 101 GLN A C 1
ATOM 824 O O . GLN A 1 101 ? -23.501 13.006 10.343 1.00 62.38 101 GLN A O 1
ATOM 829 N N . ALA A 1 102 ? -22.024 14.675 10.070 1.00 57.38 102 ALA A N 1
ATOM 830 C CA . ALA A 1 102 ? -22.915 15.717 10.549 1.00 57.38 102 ALA A CA 1
ATOM 831 C C . ALA A 1 102 ? -23.854 16.090 9.398 1.00 57.38 102 ALA A C 1
ATOM 833 O O . ALA A 1 102 ? -23.603 17.047 8.669 1.00 57.38 102 ALA A O 1
ATOM 834 N N . ASP A 1 103 ? -24.906 15.299 9.200 1.00 54.72 103 ASP A N 1
ATOM 835 C CA . ASP A 1 103 ? -26.006 15.717 8.347 1.00 54.72 103 ASP A CA 1
ATOM 836 C C . ASP A 1 103 ? -26.739 16.855 9.059 1.00 54.72 103 ASP A C 1
ATOM 838 O O . ASP A 1 103 ? -27.340 16.677 10.119 1.00 54.72 103 ASP A O 1
ATOM 842 N N . ASP A 1 104 ? -26.674 18.048 8.475 1.00 45.06 104 ASP A N 1
ATOM 843 C CA . ASP A 1 104 ? -27.308 19.276 8.962 1.00 45.06 104 ASP A CA 1
ATOM 844 C C . ASP A 1 104 ? -28.842 19.256 8.744 1.00 45.06 104 ASP A C 1
ATOM 846 O O . ASP A 1 104 ? -29.462 20.243 8.347 1.00 45.06 104 ASP A O 1
ATOM 850 N N . VAL A 1 105 ? -29.490 18.102 8.955 1.00 44.09 105 VAL A N 1
ATOM 851 C CA . VAL A 1 105 ? -30.929 17.912 8.742 1.00 44.09 105 VAL A CA 1
ATOM 852 C C . VAL A 1 105 ? -31.564 17.239 9.957 1.00 44.09 105 VAL A C 1
ATOM 854 O O . VAL A 1 105 ? -31.482 16.034 10.176 1.00 44.09 105 VAL A O 1
ATOM 857 N N . LEU A 1 106 ? -32.262 18.068 10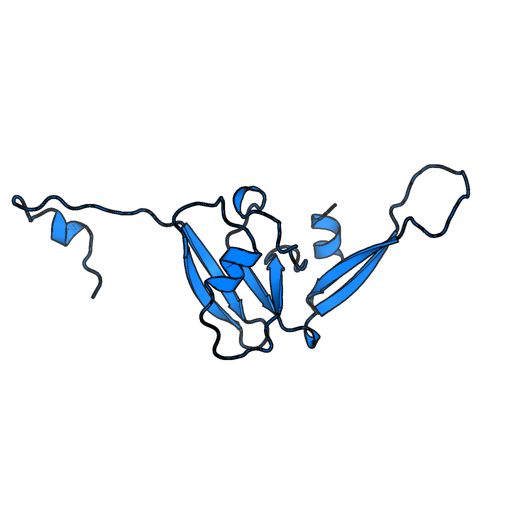.734 1.00 46.25 106 LEU A N 1
ATOM 858 C CA . LEU A 1 106 ? -33.187 17.712 11.808 1.00 46.25 106 LEU A CA 1
ATOM 859 C C . LEU A 1 106 ? -34.368 16.868 11.294 1.00 46.25 106 LEU A C 1
ATOM 861 O O . LEU A 1 106 ? -35.475 17.389 11.203 1.00 46.25 106 LEU A O 1
ATOM 865 N N . ILE A 1 107 ? -34.190 15.578 11.000 1.00 43.94 107 ILE A N 1
ATOM 866 C CA . ILE A 1 107 ? -35.292 14.602 11.051 1.00 43.94 107 ILE A CA 1
ATOM 867 C C . ILE A 1 107 ? -34.735 13.250 11.512 1.00 43.94 107 ILE A C 1
ATOM 869 O O . ILE A 1 107 ? -33.943 12.619 10.825 1.00 43.94 107 ILE A O 1
ATOM 873 N N . ALA A 1 108 ? -35.159 12.817 12.697 1.00 52.31 108 ALA A N 1
ATOM 874 C CA . ALA A 1 108 ? -34.805 11.532 13.281 1.00 52.31 108 ALA A CA 1
ATOM 875 C C . ALA A 1 108 ? -35.385 10.368 12.466 1.00 52.31 108 ALA A C 1
ATOM 877 O O . ALA A 1 108 ? -36.603 10.213 12.483 1.00 52.31 108 ALA A O 1
ATOM 878 N N . VAL A 1 109 ? -34.535 9.547 11.835 1.00 44.66 109 VAL A N 1
ATOM 879 C CA . VAL A 1 109 ? -34.780 8.122 11.543 1.00 44.66 109 VAL A CA 1
ATOM 880 C C . VAL A 1 109 ? -33.424 7.399 11.397 1.00 44.66 109 VAL A C 1
ATOM 882 O O . VAL A 1 109 ? -32.607 7.802 10.579 1.00 44.66 109 VAL A O 1
ATOM 885 N N . ASP A 1 110 ? -33.242 6.350 12.202 1.00 43.09 110 ASP A N 1
ATOM 886 C CA . ASP A 1 110 ? -32.274 5.241 12.139 1.00 43.09 110 ASP A CA 1
ATOM 887 C C . ASP A 1 110 ? -30.749 5.475 12.297 1.00 43.09 110 ASP A C 1
ATOM 889 O O . ASP A 1 110 ? -30.125 6.366 11.732 1.00 43.09 110 ASP A O 1
ATOM 893 N N . ASP A 1 111 ? -30.154 4.578 13.095 1.00 49.44 111 ASP A N 1
ATOM 894 C CA . ASP A 1 111 ? -28.754 4.429 13.552 1.00 49.44 111 ASP A CA 1
ATOM 895 C C . ASP A 1 111 ? -27.720 4.191 12.410 1.00 49.44 111 ASP A C 1
ATOM 897 O O . ASP A 1 111 ? -26.630 3.664 12.632 1.00 49.44 111 ASP A O 1
ATOM 901 N N . GLU A 1 112 ? -28.054 4.536 11.159 1.00 51.78 112 GLU A N 1
ATOM 902 C CA . GLU A 1 112 ? -27.343 4.113 9.937 1.00 51.78 112 GLU A CA 1
ATOM 903 C C . GLU A 1 112 ? -26.293 5.113 9.403 1.00 51.78 112 GLU A C 1
ATOM 905 O O . GLU A 1 112 ? -25.625 4.827 8.409 1.00 51.78 112 GLU A O 1
ATOM 910 N N . SER A 1 113 ? -26.074 6.267 10.044 1.00 57.25 113 SER A N 1
ATOM 911 C CA . SER A 1 113 ? -25.154 7.304 9.525 1.00 57.25 113 SER A CA 1
ATOM 912 C C . SER A 1 113 ? -23.684 7.160 9.953 1.00 57.25 113 SER A C 1
ATOM 914 O O . SER A 1 113 ? -22.851 8.012 9.627 1.00 57.25 113 SER A O 1
ATOM 916 N N . MET A 1 114 ? -23.324 6.092 10.675 1.00 63.16 114 MET A N 1
ATOM 917 C CA . MET A 1 114 ? -21.935 5.847 11.076 1.00 63.16 114 MET A CA 1
ATOM 918 C C . MET A 1 114 ? -21.160 5.080 10.004 1.00 63.16 114 MET A C 1
ATOM 920 O O . MET A 1 114 ? -21.363 3.884 9.795 1.00 63.16 114 MET A O 1
ATOM 924 N N . GLN A 1 115 ? -20.198 5.751 9.367 1.00 77.75 115 GLN A N 1
ATOM 925 C CA . GLN A 1 115 ? -19.254 5.094 8.466 1.00 77.75 115 GLN A CA 1
ATOM 926 C C . GLN A 1 115 ? -18.023 4.626 9.242 1.00 77.75 115 GLN A C 1
ATOM 928 O O . GLN A 1 115 ? -17.266 5.425 9.796 1.00 77.75 115 GLN A O 1
ATOM 933 N N . ASN A 1 116 ? -17.812 3.310 9.267 1.00 85.69 116 ASN A N 1
ATOM 934 C CA . ASN A 1 116 ? -16.610 2.713 9.836 1.00 85.69 116 ASN A CA 1
ATOM 935 C C . ASN A 1 116 ? -15.474 2.760 8.817 1.00 85.69 116 ASN A C 1
ATOM 937 O O . ASN A 1 116 ? -15.568 2.193 7.730 1.00 85.69 116 ASN A O 1
ATOM 941 N N . GLN A 1 117 ? -14.378 3.393 9.203 1.00 91.19 117 GLN A N 1
ATOM 942 C CA . GLN A 1 117 ? -13.169 3.516 8.404 1.00 91.19 117 GLN A CA 1
ATOM 943 C C . GLN A 1 117 ? -11.988 2.913 9.164 1.00 91.19 117 GLN A C 1
ATOM 945 O O . GLN A 1 117 ? -11.944 2.961 10.391 1.00 91.19 117 GLN A O 1
ATOM 950 N N . ARG A 1 118 ? -11.025 2.315 8.457 1.00 94.38 118 ARG A N 1
ATOM 951 C CA . ARG A 1 118 ? -9.855 1.690 9.085 1.00 94.38 118 ARG A CA 1
ATOM 952 C C . ARG A 1 118 ? -8.605 2.513 8.811 1.00 94.38 118 ARG A C 1
ATOM 954 O O . ARG A 1 118 ? -8.369 2.917 7.678 1.00 94.38 118 ARG A O 1
ATOM 961 N N . TYR A 1 119 ? -7.798 2.713 9.842 1.00 96.25 119 TYR A N 1
ATOM 962 C CA . TYR A 1 119 ? -6.564 3.492 9.806 1.00 96.25 119 TYR A CA 1
ATOM 963 C C . TYR A 1 119 ? -5.418 2.710 10.451 1.00 96.25 119 TYR A C 1
ATOM 965 O O . TYR A 1 119 ? -5.646 1.724 11.152 1.00 96.25 119 TYR A O 1
ATOM 973 N N . LEU A 1 120 ? -4.178 3.144 10.236 1.00 96.56 120 LEU A N 1
ATOM 974 C CA . LEU A 1 120 ? -3.046 2.705 11.057 1.00 96.56 120 LEU A CA 1
ATOM 975 C C . LEU A 1 120 ? -3.173 3.255 12.484 1.00 96.56 120 LEU A C 1
ATOM 977 O O . LEU A 1 120 ? -3.688 4.351 12.690 1.00 96.56 120 LEU A O 1
ATOM 981 N N . ILE A 1 121 ? -2.647 2.527 13.473 1.00 94.56 121 ILE A N 1
ATOM 982 C CA . ILE A 1 121 ? -2.745 2.907 14.899 1.00 94.56 121 ILE A CA 1
ATOM 983 C C . ILE A 1 121 ? -2.103 4.273 15.210 1.00 94.56 121 ILE A C 1
ATOM 985 O O . ILE A 1 121 ? -2.476 4.913 16.190 1.00 94.56 121 ILE A O 1
ATOM 989 N N . ASN A 1 122 ? -1.156 4.743 14.395 1.00 91.19 122 ASN A N 1
ATOM 990 C CA . ASN A 1 122 ? -0.523 6.054 14.562 1.00 91.19 122 ASN A CA 1
ATOM 991 C C . ASN A 1 122 ? -1.234 7.207 13.827 1.00 91.19 122 ASN A C 1
ATOM 993 O O . ASN A 1 122 ? -0.689 8.311 13.794 1.00 91.19 122 ASN A O 1
ATOM 997 N N . ALA A 1 123 ? -2.401 6.968 13.225 1.00 88.94 123 ALA A N 1
ATOM 998 C CA . ALA A 1 123 ? -3.183 8.020 12.592 1.00 88.94 123 ALA A CA 1
ATOM 999 C C . ALA A 1 123 ? -3.634 9.071 13.618 1.00 88.94 123 ALA A C 1
ATOM 1001 O O . ALA A 1 123 ? -4.039 8.759 14.739 1.00 88.94 123 ALA A O 1
ATOM 1002 N N . THR A 1 124 ? -3.570 10.335 13.217 1.00 87.50 124 THR A N 1
ATOM 1003 C CA . THR A 1 124 ? -4.014 11.489 14.000 1.00 87.50 124 THR A CA 1
ATOM 1004 C C . THR A 1 124 ? -5.318 12.051 13.437 1.00 87.50 124 THR A C 1
ATOM 1006 O O . THR A 1 124 ? -5.691 11.768 12.300 1.00 87.50 124 THR A O 1
ATOM 1009 N N . MET A 1 125 ? -6.003 12.920 14.190 1.00 83.56 125 MET A N 1
ATOM 1010 C CA . MET A 1 125 ? -7.218 13.590 13.694 1.00 83.56 125 MET A CA 1
ATOM 1011 C C . MET A 1 125 ? -6.982 14.351 12.380 1.00 83.56 125 MET A C 1
ATOM 1013 O O . MET A 1 125 ? -7.863 14.390 11.528 1.00 83.56 125 MET A O 1
ATOM 1017 N N . ASN A 1 126 ? -5.786 14.915 12.182 1.00 85.44 126 ASN A N 1
ATOM 1018 C CA . ASN A 1 126 ? -5.436 15.598 10.935 1.00 85.44 126 ASN A CA 1
ATOM 1019 C C . ASN A 1 126 ? -5.423 14.650 9.733 1.00 85.44 126 ASN A C 1
ATOM 1021 O O . ASN A 1 126 ? -5.717 15.076 8.621 1.00 85.44 126 ASN A O 1
ATOM 1025 N N . ASP A 1 127 ? -5.075 13.385 9.945 1.00 85.00 127 ASP A N 1
ATOM 1026 C CA . ASP A 1 127 ? -5.029 12.388 8.881 1.00 85.00 127 ASP A CA 1
ATOM 1027 C C . ASP A 1 127 ? -6.445 11.967 8.464 1.00 85.00 127 ASP A C 1
ATOM 1029 O O . ASP A 1 127 ? -6.715 11.812 7.274 1.00 85.00 127 ASP A O 1
ATOM 1033 N N . VAL A 1 128 ? -7.367 11.902 9.432 1.00 80.06 128 VAL A N 1
ATOM 1034 C CA . VAL A 1 128 ? -8.797 11.636 9.209 1.00 80.06 128 VAL A CA 1
ATOM 1035 C C . VAL A 1 128 ? -9.460 12.775 8.428 1.00 80.06 128 VAL A C 1
ATOM 1037 O O . VAL A 1 128 ? -10.167 12.529 7.456 1.00 80.06 128 VAL A O 1
ATOM 1040 N N . TYR A 1 129 ? -9.207 14.036 8.796 1.00 76.06 129 TYR A N 1
ATOM 1041 C CA . TYR A 1 129 ? -9.821 15.178 8.104 1.00 76.06 129 TYR A CA 1
ATOM 1042 C C . TYR A 1 129 ? -9.346 15.362 6.663 1.00 76.06 129 TYR A C 1
ATOM 1044 O O . TYR A 1 129 ? -10.098 15.891 5.861 1.00 76.06 129 TYR A O 1
ATOM 1052 N N . LYS A 1 130 ? -8.136 14.916 6.307 1.00 74.19 130 LYS A N 1
ATOM 1053 C CA . LYS A 1 130 ? -7.631 15.005 4.924 1.00 74.19 130 LYS A CA 1
ATOM 1054 C C . LYS A 1 130 ? -8.364 14.093 3.933 1.00 74.19 130 LYS A C 1
ATOM 1056 O O . LYS A 1 130 ? -8.134 14.222 2.735 1.00 74.19 130 LYS A O 1
ATOM 1061 N N . GLN A 1 131 ? -9.163 13.140 4.414 1.00 64.38 131 GLN A N 1
ATOM 1062 C CA . GLN A 1 131 ? -9.963 12.254 3.564 1.00 64.38 131 GLN A CA 1
ATOM 1063 C C . GLN A 1 131 ? -11.335 12.839 3.195 1.00 64.38 131 GLN A C 1
ATOM 1065 O O . GLN A 1 131 ? -11.896 12.407 2.190 1.00 64.38 131 GLN A O 1
ATOM 1070 N N . ASN A 1 132 ? -11.865 13.779 3.989 1.00 54.38 132 ASN A N 1
ATOM 1071 C CA . ASN A 1 132 ? -13.166 14.424 3.759 1.00 54.38 132 ASN A CA 1
ATOM 1072 C C . ASN A 1 132 ? -13.005 15.728 2.972 1.00 54.38 132 ASN A C 1
ATOM 1074 O O . ASN A 1 132 ? -13.891 16.009 2.137 1.00 54.38 132 ASN A O 1
#

Foldseek 3Di:
DDDDPVVCVPPPPDDDDDQDWDWAWEAEPPPRDIDTDTHRDQQAFPLVVVVSDPDPDPQWDFKADPQLQWTDDRGDTSVVDPDRYIYTDGPVQKDKDWDADPPVDPDDDDPPRTDITMGGPPGDPVSVVVVD

pLDDT: mean 84.05, std 15.43, range [43.09, 97.75]